Protein AF-A0A7Z9XEF3-F1 (afdb_monomer_lite)

Foldseek 3Di:
DDKDKDKDKDKDAQDWDWDDDPPDTDTDRPGIDIDIDMDIDDDDPPDPPPPD

Structure (mmCIF, N/CA/C/O backbone):
data_AF-A0A7Z9XEF3-F1
#
_entry.id   AF-A0A7Z9XEF3-F1
#
loop_
_atom_site.group_PDB
_atom_site.id
_atom_site.type_symbol
_atom_site.label_atom_id
_atom_site.label_alt_id
_atom_site.label_comp_id
_atom_site.label_asym_id
_atom_site.label_entity_id
_atom_site.label_seq_id
_atom_site.pdbx_PDB_ins_code
_atom_site.Cartn_x
_atom_site.Cartn_y
_atom_site.Cartn_z
_atom_site.occupancy
_atom_site.B_iso_or_equiv
_atom_site.auth_seq_id
_atom_site.auth_comp_id
_atom_site.auth_asym_id
_atom_site.auth_atom_id
_atom_site.pdbx_PDB_model_num
ATOM 1 N N . MET A 1 1 ? 18.172 -2.522 -18.773 1.00 75.69 1 MET A N 1
ATOM 2 C CA . MET A 1 1 ? 17.018 -1.632 -18.530 1.00 75.69 1 MET A CA 1
ATOM 3 C C . MET A 1 1 ? 15.879 -2.488 -17.999 1.00 75.69 1 MET A C 1
ATOM 5 O O . MET A 1 1 ? 15.613 -3.517 -18.607 1.00 75.69 1 MET A O 1
ATOM 9 N N . ARG A 1 2 ? 15.277 -2.125 -16.865 1.00 84.50 2 ARG A N 1
ATOM 10 C CA . ARG A 1 2 ? 14.121 -2.799 -16.252 1.00 84.50 2 ARG A CA 1
ATOM 11 C C . ARG A 1 2 ? 13.002 -1.775 -16.091 1.00 84.50 2 ARG A C 1
ATOM 13 O O . ARG A 1 2 ? 13.272 -0.661 -15.659 1.00 84.50 2 ARG A O 1
ATOM 20 N N . LEU A 1 3 ? 11.785 -2.155 -16.451 1.00 88.56 3 LEU A N 1
ATOM 21 C CA . LEU A 1 3 ? 10.574 -1.377 -16.222 1.00 88.56 3 LEU A CA 1
ATOM 22 C C . LEU A 1 3 ? 9.567 -2.297 -15.533 1.00 88.56 3 LEU A C 1
ATOM 24 O O . LEU A 1 3 ? 9.382 -3.427 -15.987 1.00 88.56 3 LEU A O 1
ATOM 28 N N . SER A 1 4 ? 8.932 -1.812 -14.474 1.00 89.38 4 SER A N 1
ATOM 29 C CA . SER A 1 4 ? 7.904 -2.536 -13.731 1.00 89.38 4 SER A CA 1
ATO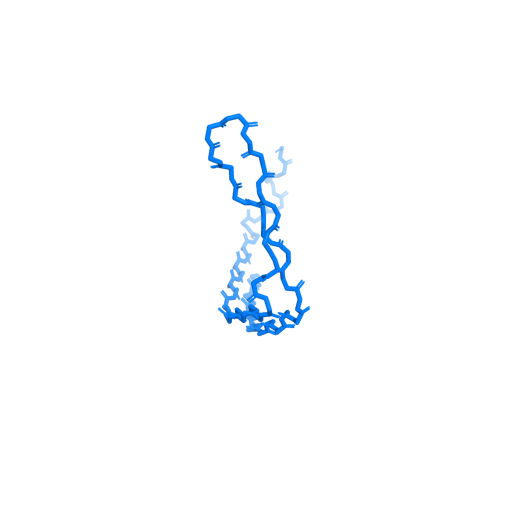M 30 C C . SER A 1 4 ? 6.699 -1.633 -13.500 1.00 89.38 4 SER A C 1
ATOM 32 O O . SER A 1 4 ? 6.845 -0.435 -13.258 1.00 89.38 4 SER A O 1
ATOM 34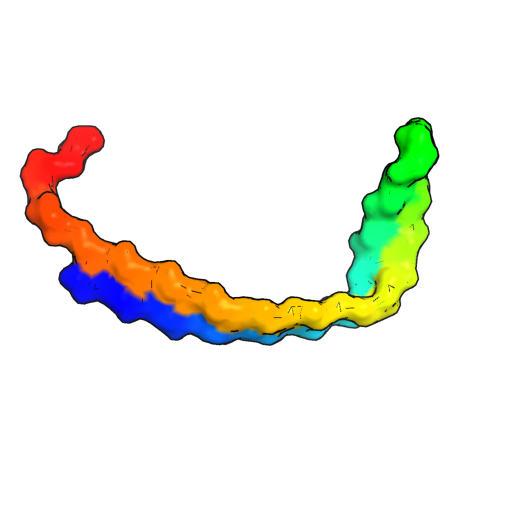 N N . LEU A 1 5 ? 5.512 -2.227 -13.563 1.00 92.50 5 LEU A N 1
ATOM 35 C CA . LEU A 1 5 ? 4.247 -1.602 -13.201 1.00 92.50 5 LEU A CA 1
ATOM 36 C C . LEU A 1 5 ? 3.508 -2.556 -12.267 1.00 92.50 5 LEU A C 1
ATOM 38 O O . LEU A 1 5 ? 3.273 -3.710 -12.627 1.00 92.50 5 LEU A O 1
ATOM 42 N N . THR A 1 6 ? 3.113 -2.054 -11.105 1.00 94.56 6 THR A N 1
ATOM 43 C CA . THR A 1 6 ? 2.349 -2.800 -10.107 1.00 94.56 6 THR A CA 1
ATOM 44 C C . THR A 1 6 ? 1.079 -2.034 -9.785 1.00 94.56 6 THR A C 1
ATOM 46 O O . THR A 1 6 ? 1.127 -0.852 -9.468 1.00 94.56 6 THR A O 1
ATOM 49 N N . GLY A 1 7 ? -0.068 -2.701 -9.856 1.00 93.56 7 GLY A N 1
ATOM 50 C CA . GLY A 1 7 ? -1.318 -2.176 -9.313 1.00 93.56 7 GLY A CA 1
ATOM 51 C C . GLY A 1 7 ? -1.627 -2.821 -7.973 1.00 93.56 7 GLY A C 1
ATOM 52 O O . GLY A 1 7 ? -1.391 -4.017 -7.800 1.00 93.56 7 GLY A O 1
ATOM 53 N N . TYR A 1 8 ? -2.173 -2.047 -7.040 1.00 92.56 8 TYR A N 1
ATOM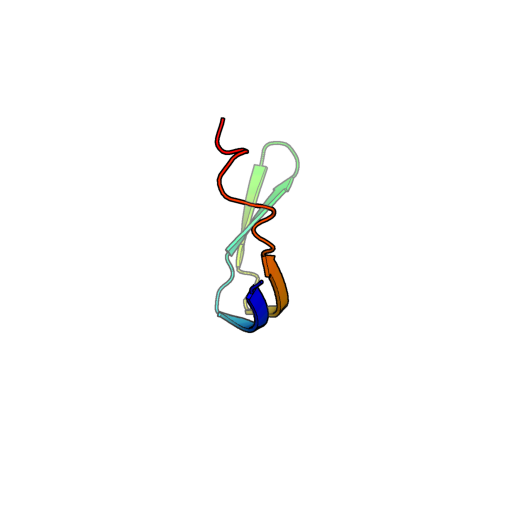 54 C CA . TYR A 1 8 ? -2.599 -2.564 -5.746 1.00 92.56 8 TYR A CA 1
ATOM 55 C C . TYR A 1 8 ? -3.948 -1.990 -5.312 1.00 92.56 8 TYR A C 1
ATOM 57 O O . TYR A 1 8 ? -4.339 -0.879 -5.680 1.00 92.56 8 TYR A O 1
ATOM 65 N N . GLY A 1 9 ? -4.658 -2.768 -4.499 1.00 92.12 9 GLY A N 1
ATOM 66 C CA . GLY A 1 9 ? -5.871 -2.360 -3.807 1.00 92.12 9 GLY A CA 1
ATOM 67 C C . GLY A 1 9 ? -5.833 -2.888 -2.382 1.00 92.12 9 GLY A C 1
ATOM 68 O O . GLY A 1 9 ? -5.620 -4.081 -2.186 1.00 92.12 9 GLY A O 1
ATOM 69 N N . ASN A 1 10 ? -6.027 -2.013 -1.400 1.00 87.44 10 ASN A N 1
ATOM 70 C CA . ASN A 1 10 ? -6.102 -2.389 0.006 1.00 87.44 10 ASN A CA 1
ATOM 71 C C . ASN A 1 10 ? -7.494 -2.077 0.538 1.00 87.44 10 ASN A C 1
ATOM 73 O O . ASN A 1 10 ? -7.987 -0.957 0.380 1.00 87.44 10 ASN A O 1
ATOM 77 N N . ASP A 1 11 ? -8.093 -3.063 1.195 1.00 88.81 11 ASP A N 1
ATOM 78 C CA . ASP A 1 11 ? -9.290 -2.893 2.008 1.00 88.81 11 ASP A CA 1
ATOM 79 C C . ASP A 1 11 ? -8.898 -3.105 3.470 1.00 88.81 11 ASP A C 1
ATOM 81 O O . ASP A 1 11 ? -8.375 -4.159 3.833 1.00 88.81 11 ASP A O 1
ATOM 85 N N . ILE A 1 12 ? -9.068 -2.068 4.282 1.00 83.62 12 ILE A N 1
ATOM 86 C CA . ILE A 1 12 ? -8.722 -2.058 5.698 1.00 83.62 12 ILE A CA 1
ATOM 87 C C . ILE A 1 12 ? -10.028 -1.928 6.467 1.00 83.62 12 ILE A C 1
ATOM 89 O O . ILE A 1 12 ? -10.614 -0.844 6.563 1.00 83.62 12 ILE A O 1
ATOM 93 N N . GLU A 1 13 ? -10.465 -3.047 7.027 1.00 74.12 13 GLU A N 1
ATOM 94 C CA . GLU A 1 13 ? -11.552 -3.086 7.996 1.00 74.12 13 GLU A CA 1
ATOM 95 C C . GLU A 1 13 ? -10.972 -2.753 9.385 1.00 74.12 13 GLU A C 1
ATOM 97 O O . GLU A 1 13 ? -9.923 -3.269 9.763 1.00 74.12 13 GLU A O 1
ATOM 102 N N . ASP A 1 14 ? -11.610 -1.824 10.102 1.00 74.88 14 ASP A N 1
ATOM 103 C CA . ASP A 1 14 ? -11.182 -1.242 11.386 1.00 74.88 14 ASP A CA 1
ATOM 104 C C . ASP A 1 14 ? -9.933 -0.340 11.351 1.00 74.88 14 ASP A C 1
ATOM 106 O O . ASP A 1 14 ? -9.035 -0.424 12.198 1.00 74.88 14 ASP A O 1
ATOM 110 N N . LEU A 1 15 ? -9.886 0.612 10.409 1.00 73.00 15 LEU A N 1
ATOM 111 C CA . LEU A 1 15 ? -8.847 1.644 10.428 1.00 73.00 15 LEU A CA 1
ATOM 112 C C . LEU A 1 15 ? -8.957 2.520 11.693 1.00 73.00 15 LEU A C 1
ATOM 114 O O . LEU A 1 15 ? -9.878 3.327 11.856 1.00 73.00 15 LEU A O 1
ATOM 118 N N . ILE A 1 16 ? -7.952 2.415 12.560 1.00 75.88 16 ILE A N 1
ATOM 119 C CA . ILE A 1 16 ? -7.784 3.281 13.727 1.00 75.88 16 ILE A CA 1
ATOM 120 C C . ILE A 1 16 ? -7.065 4.559 13.296 1.00 75.88 16 ILE A C 1
ATOM 122 O O . ILE A 1 16 ? -5.884 4.527 12.948 1.00 75.88 16 ILE A O 1
ATOM 126 N N . TYR A 1 17 ? -7.751 5.695 13.388 1.00 70.56 17 TYR A N 1
ATOM 127 C CA . TYR A 1 17 ? -7.170 7.007 13.128 1.00 70.56 17 TYR A CA 1
ATOM 128 C C . TYR A 1 17 ? -7.062 7.811 14.425 1.00 70.56 17 TYR A C 1
ATOM 130 O O . TYR A 1 17 ? -8.025 7.932 15.182 1.00 70.56 17 TYR A O 1
ATOM 138 N N . TYR A 1 18 ? -5.891 8.386 14.690 1.00 71.88 18 TYR A N 1
ATOM 139 C CA . TYR A 1 18 ? -5.701 9.310 15.806 1.00 71.88 18 TYR A CA 1
ATOM 140 C C . TYR A 1 18 ? -5.803 10.741 15.277 1.00 71.88 18 TYR A C 1
ATOM 142 O O . TYR A 1 18 ? -4.935 11.188 14.528 1.00 71.88 18 TYR A O 1
ATOM 150 N N . ARG A 1 19 ? -6.853 11.471 15.664 1.00 70.19 19 ARG A N 1
ATOM 151 C CA . ARG A 1 19 ? -6.944 12.915 15.428 1.00 70.19 19 ARG A CA 1
ATOM 152 C C . ARG A 1 19 ? -6.425 13.641 16.666 1.00 70.19 19 ARG A C 1
ATOM 154 O O . ARG A 1 19 ? -6.875 13.375 17.778 1.00 70.19 19 ARG A O 1
ATOM 161 N N . THR A 1 20 ? -5.493 14.564 16.472 1.00 75.06 20 THR A N 1
ATOM 162 C CA . THR A 1 20 ? -5.030 15.452 17.543 1.00 75.06 20 THR A CA 1
ATOM 163 C C . THR A 1 20 ? -5.802 16.765 17.460 1.00 75.06 20 THR A C 1
ATOM 165 O O . THR A 1 20 ? -5.762 17.426 16.425 1.00 75.06 20 THR A O 1
ATOM 168 N N . GLU A 1 21 ? -6.492 17.140 18.535 1.00 75.62 21 GLU A N 1
ATOM 169 C CA . GLU A 1 21 ? -7.120 18.456 18.698 1.00 75.62 21 GLU A CA 1
ATOM 170 C C . GLU A 1 21 ? -6.478 19.129 19.925 1.00 75.62 21 GLU A C 1
ATOM 172 O O . GLU A 1 21 ? -6.685 18.719 21.067 1.00 75.62 21 GLU A O 1
ATOM 177 N N . GLY A 1 22 ? -5.600 20.113 19.690 1.00 81.06 22 GLY A N 1
ATOM 178 C CA . GLY A 1 22 ? -4.789 20.733 20.747 1.00 81.06 22 GLY A CA 1
ATOM 179 C C . GLY A 1 22 ? -3.770 19.761 21.363 1.00 81.06 22 GLY A C 1
ATOM 180 O O . GLY A 1 22 ? -2.944 19.194 20.651 1.00 81.06 22 GLY A O 1
ATOM 181 N N . SER A 1 23 ? -3.816 19.570 22.687 1.00 78.56 23 SER A N 1
ATOM 182 C CA . SER A 1 23 ? -3.000 18.582 23.420 1.00 78.56 23 SER A CA 1
ATOM 183 C C . SER A 1 23 ? -3.681 17.213 23.570 1.00 78.56 23 SER A C 1
ATOM 185 O O . SER A 1 23 ? -3.081 16.277 24.103 1.00 78.56 23 SER A O 1
ATOM 187 N N . THR A 1 24 ? -4.922 17.067 23.098 1.00 67.94 24 THR A N 1
ATOM 188 C CA . THR A 1 24 ? -5.713 15.845 23.253 1.00 67.94 24 THR A CA 1
ATOM 189 C C . THR A 1 24 ? -5.612 14.974 22.003 1.00 67.94 24 THR A C 1
ATOM 191 O O . THR A 1 24 ? -5.856 15.424 20.883 1.00 67.94 24 THR A O 1
ATOM 194 N N . LYS A 1 25 ? -5.269 13.694 22.195 1.00 72.75 25 LYS A N 1
ATOM 195 C CA . LYS A 1 25 ? -5.301 12.676 21.137 1.00 72.75 25 LYS A CA 1
ATOM 196 C C . LYS A 1 25 ? -6.608 11.898 21.217 1.00 72.75 25 LYS A C 1
ATOM 198 O O . LYS A 1 25 ? -6.834 11.171 22.180 1.00 72.75 25 LYS A O 1
ATOM 203 N N . ILE A 1 26 ? -7.441 12.026 20.192 1.00 73.12 26 ILE A N 1
ATOM 204 C CA . ILE A 1 26 ? -8.714 11.319 20.066 1.00 73.12 26 ILE A CA 1
ATOM 205 C C . ILE A 1 26 ? -8.511 10.154 19.097 1.00 73.12 26 ILE A C 1
ATOM 207 O O . ILE A 1 26 ? -8.180 10.349 17.927 1.00 73.12 26 ILE A O 1
ATOM 211 N N . ARG A 1 27 ? -8.676 8.926 19.596 1.00 70.69 27 ARG A N 1
ATOM 212 C CA . ARG A 1 27 ? -8.640 7.701 18.788 1.00 70.69 27 ARG A CA 1
ATOM 213 C C . ARG A 1 27 ? -10.040 7.434 18.242 1.00 70.69 27 ARG A C 1
ATOM 215 O O . ARG A 1 27 ? -10.925 7.081 19.012 1.00 70.69 27 ARG A O 1
ATOM 222 N N . ASN A 1 28 ? -10.217 7.551 16.932 1.00 61.81 28 ASN A N 1
ATOM 223 C CA . ASN A 1 28 ? -11.462 7.217 16.249 1.00 61.81 28 ASN A CA 1
ATOM 224 C C . ASN A 1 28 ? -11.284 5.931 15.439 1.00 61.81 28 ASN A C 1
ATOM 226 O O . ASN A 1 28 ? -10.329 5.800 14.672 1.00 61.81 28 ASN A O 1
ATOM 230 N N . ASN A 1 29 ? -12.205 4.978 15.609 1.00 64.81 29 ASN A N 1
ATOM 231 C CA . ASN A 1 29 ? -12.348 3.870 14.668 1.00 64.81 29 ASN A CA 1
ATOM 232 C C . ASN A 1 29 ? -13.173 4.392 13.486 1.00 64.81 29 ASN A C 1
ATOM 234 O O . ASN A 1 29 ? -14.351 4.709 13.646 1.00 64.81 29 ASN A O 1
ATOM 238 N N . VAL A 1 30 ? -12.536 4.548 12.326 1.00 63.50 30 VAL A N 1
ATOM 239 C CA . VAL A 1 30 ? -13.181 5.095 11.120 1.00 63.50 30 VAL A CA 1
ATOM 240 C C . VAL A 1 30 ? -13.832 3.974 10.290 1.00 63.50 30 VAL A C 1
ATOM 242 O O . VAL A 1 30 ? -14.383 4.210 9.218 1.00 63.50 30 VAL A O 1
ATOM 245 N N . GLY A 1 31 ? -13.847 2.744 10.813 1.00 64.94 31 GLY A N 1
ATOM 246 C CA . GLY A 1 31 ? -14.644 1.625 10.322 1.00 64.94 31 GLY A CA 1
ATOM 247 C C . GLY A 1 31 ? -14.057 0.964 9.083 1.00 64.94 31 GLY A C 1
ATOM 248 O O . GLY A 1 31 ? -13.676 -0.199 9.143 1.00 64.94 31 GLY A O 1
ATOM 249 N N . LYS A 1 32 ? -13.978 1.670 7.951 1.00 74.12 32 LYS A N 1
ATOM 250 C CA . LYS A 1 32 ? -13.464 1.107 6.693 1.00 74.12 32 LYS A CA 1
ATOM 251 C C . LYS A 1 32 ? -12.631 2.126 5.933 1.00 74.12 32 LYS A C 1
ATOM 253 O O . LYS A 1 32 ? -13.070 3.255 5.718 1.00 74.12 32 LYS A O 1
ATOM 258 N N . ALA A 1 33 ? -11.444 1.719 5.499 1.00 80.69 33 ALA A N 1
ATOM 259 C CA . ALA A 1 33 ? -10.588 2.511 4.629 1.00 80.69 33 ALA A CA 1
ATOM 260 C C . ALA A 1 33 ? -10.159 1.690 3.421 1.00 80.69 33 ALA A C 1
ATOM 262 O O . ALA A 1 33 ? -9.756 0.539 3.545 1.00 80.69 33 ALA A O 1
ATOM 263 N N . ARG A 1 34 ? -10.234 2.304 2.244 1.00 84.75 34 ARG A N 1
ATOM 264 C CA . ARG A 1 34 ? -9.953 1.636 0.981 1.00 84.75 34 ARG A CA 1
ATOM 265 C C . ARG A 1 34 ? -9.005 2.482 0.153 1.00 84.75 34 ARG A C 1
ATOM 267 O O . ARG A 1 34 ? -9.255 3.671 -0.038 1.00 84.75 34 ARG A O 1
ATOM 274 N N . THR A 1 35 ? -7.921 1.881 -0.325 1.00 87.56 35 THR A N 1
ATOM 275 C CA . THR A 1 35 ? -6.934 2.555 -1.176 1.00 87.56 35 THR A CA 1
ATOM 276 C C . THR A 1 35 ? -6.691 1.751 -2.439 1.00 87.56 35 THR A C 1
ATOM 278 O O . THR A 1 35 ? -6.663 0.525 -2.413 1.00 87.56 35 THR A O 1
ATOM 281 N N . TYR A 1 36 ? -6.514 2.454 -3.550 1.00 90.62 36 TYR A N 1
ATOM 282 C CA . TYR A 1 36 ? -6.120 1.882 -4.830 1.00 90.62 36 TYR A CA 1
ATOM 283 C C . TYR A 1 36 ? -4.935 2.681 -5.349 1.00 90.62 36 TYR A C 1
ATOM 285 O O . TYR A 1 36 ? -4.911 3.904 -5.197 1.00 90.62 36 TYR A O 1
ATOM 293 N N . GLY A 1 37 ? -3.95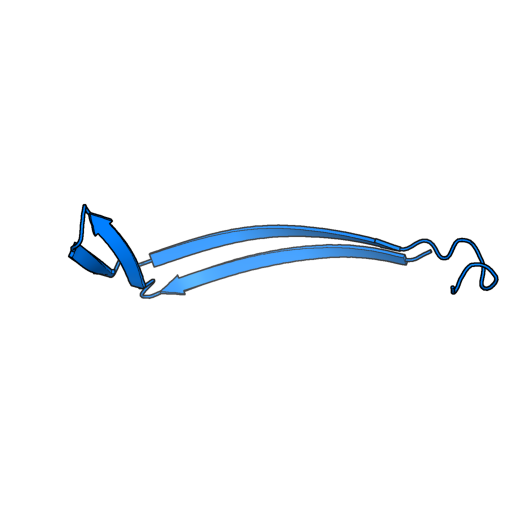9 2.005 -5.941 1.00 92.00 37 GLY A N 1
ATOM 294 C CA . GLY A 1 37 ? -2.746 2.658 -6.403 1.00 92.00 37 GLY A CA 1
ATOM 295 C C . GLY A 1 37 ? -2.069 1.929 -7.549 1.00 92.00 37 GLY A C 1
ATOM 296 O O . GLY A 1 37 ? -2.339 0.760 -7.831 1.00 92.00 37 GLY A O 1
ATOM 297 N N . LEU A 1 38 ? -1.194 2.675 -8.215 1.00 93.62 38 LEU A N 1
ATOM 298 C CA . LEU A 1 38 ? -0.308 2.205 -9.268 1.00 93.62 38 LEU A CA 1
ATOM 299 C C . LEU A 1 38 ? 1.112 2.636 -8.906 1.00 93.62 38 LEU A C 1
ATOM 301 O O . LEU A 1 38 ? 1.345 3.801 -8.586 1.00 93.62 38 LEU A O 1
ATOM 305 N N . GLU A 1 39 ? 2.051 1.709 -8.992 1.00 93.38 39 GLU A N 1
ATOM 306 C CA . GLU A 1 39 ? 3.473 1.935 -8.769 1.00 93.38 39 GLU A CA 1
ATOM 307 C C . GLU A 1 39 ? 4.231 1.644 -10.059 1.00 93.38 39 GLU A C 1
ATOM 309 O O . GLU A 1 39 ? 4.043 0.599 -10.682 1.00 93.38 39 GLU A O 1
ATOM 314 N N . LEU A 1 40 ? 5.090 2.577 -10.461 1.00 92.44 40 LEU A N 1
ATOM 315 C CA . LEU A 1 40 ? 5.920 2.486 -11.657 1.00 92.44 40 LEU A CA 1
ATOM 316 C C . LEU A 1 40 ? 7.389 2.530 -11.241 1.00 92.44 40 LEU A C 1
ATOM 318 O O . LEU A 1 40 ? 7.810 3.453 -10.548 1.00 92.44 40 LEU A O 1
ATOM 322 N N . GLU A 1 41 ? 8.181 1.569 -11.704 1.00 91.00 41 GLU A N 1
ATOM 323 C CA . GLU A 1 41 ? 9.626 1.537 -11.480 1.00 91.00 41 GLU A CA 1
ATOM 324 C C . GLU A 1 41 ? 10.355 1.487 -12.822 1.00 91.00 41 GLU A C 1
ATOM 326 O O . GLU A 1 41 ? 10.117 0.584 -13.619 1.00 91.00 41 GLU A O 1
ATOM 331 N N . ALA A 1 42 ? 11.285 2.414 -13.057 1.00 88.00 42 ALA A N 1
ATOM 332 C CA . ALA A 1 42 ? 12.198 2.374 -14.192 1.00 88.00 42 ALA A CA 1
ATOM 333 C C . ALA A 1 42 ? 13.646 2.345 -13.689 1.00 88.00 42 ALA A C 1
ATOM 335 O O . ALA A 1 42 ? 14.086 3.233 -12.964 1.00 88.00 42 ALA A O 1
ATOM 336 N N . SER A 1 43 ? 14.402 1.329 -14.095 1.00 83.62 43 SER A N 1
ATOM 337 C CA . SER A 1 43 ? 15.815 1.165 -13.766 1.00 83.62 43 SER A CA 1
ATOM 338 C C . SER A 1 43 ? 16.647 1.073 -15.041 1.00 83.62 43 SER A C 1
ATOM 340 O O . SER A 1 43 ? 16.486 0.175 -15.878 1.00 83.62 43 SER A O 1
ATOM 342 N N . HIS A 1 44 ? 17.580 2.005 -15.190 1.00 80.88 44 HIS A N 1
ATOM 343 C CA . HIS A 1 44 ? 18.541 2.021 -16.280 1.00 80.88 44 HIS A CA 1
ATOM 344 C C . HIS A 1 44 ? 19.949 2.030 -15.686 1.00 80.88 44 HIS A C 1
ATOM 346 O O . HIS A 1 44 ? 20.379 3.017 -15.099 1.00 80.88 44 HIS A O 1
ATOM 352 N N . LYS A 1 45 ? 20.674 0.916 -15.825 1.00 76.19 45 LYS A N 1
ATOM 353 C CA . LYS A 1 45 ? 22.094 0.870 -15.474 1.00 76.19 45 LYS A CA 1
ATOM 354 C C . LYS A 1 45 ? 22.877 1.619 -16.549 1.00 76.19 45 LYS A C 1
ATOM 356 O O . LYS A 1 45 ? 23.176 1.047 -17.594 1.00 76.19 45 LYS A O 1
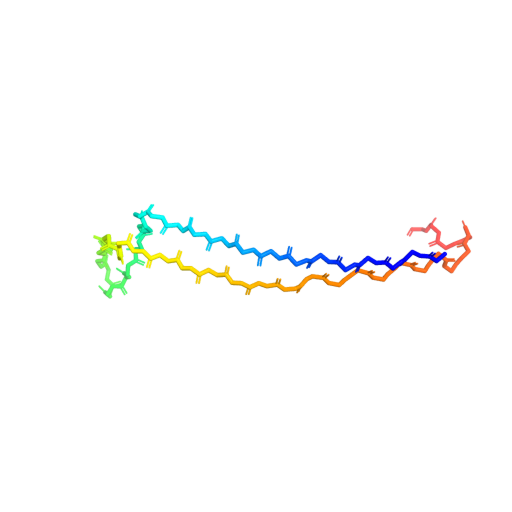ATOM 361 N N . VAL A 1 46 ? 23.187 2.890 -16.298 1.00 68.62 46 VAL A N 1
ATOM 362 C CA . VAL A 1 46 ? 24.145 3.663 -17.099 1.00 68.62 46 VAL A CA 1
ATOM 363 C C . VAL A 1 46 ? 25.552 3.207 -16.683 1.00 68.62 46 VAL A C 1
ATOM 365 O O . VAL A 1 46 ? 26.271 3.935 -16.018 1.00 68.62 46 VAL A O 1
ATOM 368 N N . THR A 1 47 ? 25.938 1.978 -17.054 1.00 57.88 47 THR A N 1
ATOM 369 C CA . THR A 1 47 ? 27.313 1.416 -16.998 1.00 57.88 47 THR A CA 1
ATOM 370 C C . THR A 1 47 ? 27.988 1.220 -15.614 1.00 57.88 47 THR A C 1
ATOM 372 O O . THR A 1 47 ? 27.875 2.040 -14.713 1.00 57.88 47 THR A O 1
ATOM 375 N N . ASP A 1 48 ? 28.755 0.130 -15.455 1.00 58.81 48 ASP A N 1
ATOM 376 C CA . ASP A 1 48 ? 29.372 -0.318 -14.182 1.00 58.81 48 ASP A CA 1
ATOM 377 C C . ASP A 1 48 ? 30.516 0.579 -13.635 1.00 58.81 48 ASP A C 1
ATOM 379 O O . ASP A 1 48 ? 31.081 0.281 -12.587 1.00 58.81 48 ASP A O 1
ATOM 383 N N . TRP A 1 49 ? 30.877 1.684 -14.301 1.00 58.06 49 TRP A N 1
ATOM 384 C CA . TRP A 1 49 ? 32.024 2.535 -13.918 1.00 58.06 49 TRP A CA 1
ATOM 385 C C . TRP A 1 49 ? 31.691 3.675 -12.939 1.00 58.06 49 TRP A C 1
ATOM 387 O O . TRP A 1 49 ? 32.599 4.340 -12.451 1.00 58.06 49 TRP A O 1
ATOM 397 N N . LEU A 1 50 ? 30.407 3.905 -12.644 1.00 58.22 50 LEU A N 1
ATOM 398 C CA . LEU A 1 50 ? 29.910 4.984 -11.774 1.00 58.22 50 LEU A CA 1
ATOM 399 C C . LEU A 1 50 ? 29.318 4.447 -10.458 1.00 58.22 50 LEU A C 1
ATOM 401 O O . LEU A 1 50 ? 28.344 4.977 -9.932 1.00 58.22 50 LEU A O 1
ATOM 405 N N . SER A 1 51 ? 29.905 3.372 -9.926 1.00 54.41 51 SER A N 1
ATOM 406 C CA . SER A 1 51 ? 29.730 2.985 -8.520 1.00 54.41 51 SER A CA 1
ATOM 407 C C . SER A 1 51 ? 30.852 3.622 -7.690 1.00 54.41 51 SER A C 1
ATOM 409 O O . SER A 1 51 ? 31.884 2.993 -7.464 1.00 54.41 51 SER A O 1
ATOM 411 N N . ILE A 1 52 ? 30.668 4.886 -7.298 1.00 43.56 52 ILE A N 1
ATOM 412 C CA . ILE A 1 52 ? 31.356 5.518 -6.158 1.00 43.56 52 ILE A CA 1
ATOM 413 C C . 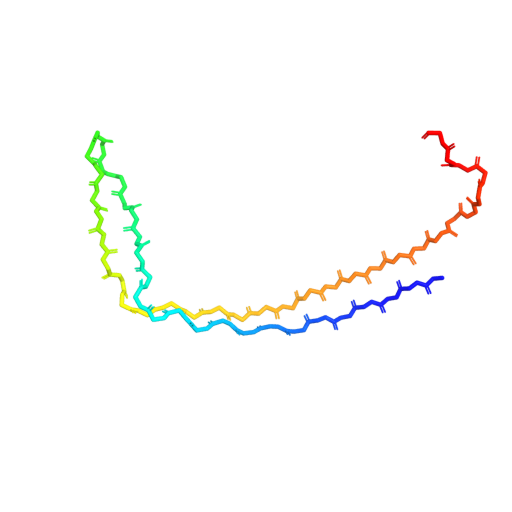ILE A 1 52 ? 30.306 5.777 -5.085 1.00 43.56 52 ILE A C 1
ATOM 415 O O . ILE A 1 52 ? 29.215 6.265 -5.459 1.00 43.56 52 ILE A O 1
#

Radius of gyration: 20.29 Å; chains: 1; bounding box: 47×24×42 Å

Sequence (52 aa):
MRLSLTGYGNDIEDLIYYRTEGSTKIRNNVGKARTYGLELEASHKVTDWLSI

pLDDT: mean 77.54, std 12.26, range [43.56, 94.56]

Secondary structure (DSSP, 8-state):
-EEEEEEEEEEEET-EEEEEETTEEEEEE--EEEEEEEEEEEE----TT---